Protein AF-A0A6M0LPB1-F1 (afdb_monomer_lite)

pLDDT: mean 70.46, std 10.84, range [51.59, 92.81]

Secondary structure (DSSP, 8-state):
-HHHHHHHHHHHHHHHT----PPPP-EEEE-TTT--EEEE-GGG--S----------S-TTTTSS-----TT--SS----

Foldseek 3Di:
DVVVVVVVVVVVVCVVPPDDPDDDDWDWDADPVPRDIDIDDPVPPPDDDPDPPDCPDDPPPPPPPDDPDDPPPDPDPDDD

Radius of gyration: 30.55 Å; chains: 1; bounding box: 80×26×73 Å

Sequence (80 aa):
MKKLVSQVVLAGILLAFAPVFAAGPQITISDPNTGETVSVDPSSQAGGDASENGQMGPAPNSGDGVPDGSGIEAPNGPDR

Structure (mmCIF, N/CA/C/O backbone):
data_AF-A0A6M0LPB1-F1
#
_entry.id   AF-A0A6M0LPB1-F1
#
loop_
_atom_site.group_PDB
_atom_site.id
_atom_site.type_symbol
_atom_site.label_atom_id
_atom_site.label_alt_id
_atom_site.label_comp_id
_atom_site.label_asym_id
_atom_site.label_entity_id
_atom_site.label_seq_id
_atom_site.pdbx_PDB_ins_code
_atom_site.Cartn_x
_atom_site.Cartn_y
_atom_site.Cartn_z
_atom_site.occupancy
_atom_site.B_iso_or_equiv
_atom_site.auth_seq_id
_atom_site.auth_comp_id
_atom_site.auth_asym_id
_atom_site.auth_atom_id
_atom_site.pdbx_PDB_model_num
ATOM 1 N N . MET A 1 1 ? -41.026 0.207 29.884 1.00 66.25 1 MET A N 1
ATOM 2 C CA . MET A 1 1 ? -39.666 0.111 30.469 1.00 66.25 1 MET A CA 1
ATOM 3 C C . MET A 1 1 ? -38.978 -1.227 30.185 1.00 66.25 1 MET A C 1
ATOM 5 O O . MET A 1 1 ? -37.869 -1.202 29.682 1.00 66.25 1 MET A O 1
ATOM 9 N N . LYS A 1 2 ? -39.628 -2.385 30.386 1.00 69.31 2 LYS A N 1
ATOM 10 C CA . LYS A 1 2 ? -39.023 -3.722 30.157 1.00 69.31 2 LYS A CA 1
ATOM 11 C C . LYS A 1 2 ? -38.455 -3.949 28.738 1.00 69.31 2 LYS A C 1
ATOM 13 O O . LYS A 1 2 ? -37.357 -4.467 28.599 1.00 69.31 2 LYS A O 1
ATOM 18 N N . LYS A 1 3 ? -39.165 -3.494 27.695 1.00 76.56 3 LYS A N 1
ATOM 19 C CA . LYS A 1 3 ? -38.710 -3.584 26.289 1.00 76.56 3 LYS A CA 1
ATOM 20 C C . LYS A 1 3 ? -37.466 -2.728 26.002 1.00 76.56 3 LYS A C 1
ATOM 22 O O . LYS A 1 3 ? -36.606 -3.136 25.237 1.00 76.56 3 LYS A O 1
ATOM 27 N N . LEU A 1 4 ? -37.369 -1.577 26.667 1.00 75.94 4 LEU A N 1
ATOM 28 C CA . LEU A 1 4 ? -36.273 -0.619 26.509 1.00 75.94 4 LEU A CA 1
ATOM 29 C C . LEU A 1 4 ? -34.995 -1.146 27.178 1.00 75.94 4 LEU A C 1
ATOM 31 O O . LEU A 1 4 ? -33.932 -1.132 26.573 1.00 75.94 4 LEU A O 1
ATOM 35 N N . VAL A 1 5 ? -35.126 -1.729 28.375 1.00 77.88 5 VAL A N 1
ATOM 36 C CA . VAL A 1 5 ? -34.018 -2.409 29.072 1.00 77.88 5 VAL A CA 1
ATOM 37 C C . VAL A 1 5 ? -33.512 -3.609 28.265 1.00 77.88 5 VAL A C 1
ATOM 39 O O . VAL A 1 5 ? -32.310 -3.764 28.089 1.00 77.88 5 VAL A O 1
ATOM 42 N N . SER A 1 6 ? -34.416 -4.420 27.704 1.00 83.19 6 SER A N 1
ATOM 43 C CA . SER A 1 6 ? -34.037 -5.575 26.879 1.00 83.19 6 SER A CA 1
ATOM 44 C C . SER A 1 6 ? -33.280 -5.181 25.607 1.00 83.19 6 SER A C 1
ATOM 46 O O . SER A 1 6 ? -32.359 -5.892 25.215 1.00 83.19 6 SER A O 1
ATOM 48 N N . GLN A 1 7 ? -33.644 -4.065 24.966 1.00 78.69 7 GLN A N 1
ATOM 49 C CA . GLN A 1 7 ? -32.924 -3.571 23.789 1.00 78.69 7 GLN A CA 1
ATOM 50 C C . GLN A 1 7 ? -31.531 -3.055 24.138 1.00 78.69 7 GLN A C 1
ATOM 52 O O . GLN A 1 7 ? -30.590 -3.343 23.408 1.00 78.69 7 GLN A O 1
ATOM 57 N N . VAL A 1 8 ? -31.387 -2.334 25.253 1.00 81.06 8 VAL A N 1
ATOM 58 C CA . VAL A 1 8 ? -30.080 -1.828 25.697 1.00 81.06 8 VAL A CA 1
ATOM 59 C C . VAL A 1 8 ? -29.136 -2.983 26.042 1.00 81.06 8 VAL A C 1
ATOM 61 O O . VAL A 1 8 ? -27.978 -2.961 25.638 1.00 81.06 8 VAL A O 1
ATOM 64 N N . VAL A 1 9 ? -29.635 -4.029 26.710 1.00 80.56 9 VAL A N 1
ATOM 65 C CA . VAL A 1 9 ? -28.841 -5.233 27.014 1.00 80.56 9 VAL A CA 1
ATOM 66 C C . VAL A 1 9 ? -28.431 -5.966 25.735 1.00 80.56 9 VAL A C 1
ATOM 68 O O . VAL A 1 9 ? -27.265 -6.317 25.583 1.00 80.56 9 VAL A O 1
ATOM 71 N N . LEU A 1 10 ? -29.357 -6.158 24.790 1.00 79.06 10 LEU A N 1
ATOM 72 C CA . LEU A 1 10 ? -29.056 -6.843 23.532 1.00 79.06 10 LEU A CA 1
ATOM 73 C C . LEU A 1 10 ? -28.045 -6.063 22.677 1.00 79.06 10 LEU A C 1
ATOM 75 O O . LEU A 1 10 ? -27.100 -6.654 22.164 1.00 79.06 10 LEU A O 1
ATOM 79 N N . ALA A 1 11 ? -28.211 -4.743 22.560 1.00 73.88 11 ALA A N 1
ATOM 80 C CA . ALA A 1 11 ? -27.286 -3.883 21.826 1.00 73.88 11 ALA A CA 1
ATOM 81 C C . ALA A 1 11 ? -25.893 -3.853 22.474 1.00 73.88 11 ALA A C 1
ATOM 83 O O . ALA A 1 11 ? -24.893 -3.909 21.764 1.00 73.88 11 ALA A O 1
ATOM 84 N N . GLY A 1 12 ? -25.821 -3.826 23.810 1.00 75.56 12 GLY A N 1
ATOM 85 C CA . GLY A 1 12 ? -24.555 -3.880 24.545 1.00 75.56 12 GLY A CA 1
ATOM 86 C C . GLY A 1 12 ? -23.798 -5.193 24.334 1.00 75.56 12 GLY A C 1
ATOM 87 O O . GLY A 1 12 ? -22.594 -5.171 24.096 1.00 75.56 12 GLY A O 1
ATOM 88 N N . ILE A 1 13 ? -24.502 -6.330 24.345 1.00 77.56 13 ILE A N 1
ATOM 89 C CA . ILE A 1 13 ? -23.903 -7.637 24.032 1.00 77.56 13 ILE A CA 1
ATOM 90 C C . ILE A 1 13 ? -23.410 -7.661 22.581 1.00 77.56 13 ILE A C 1
ATOM 92 O O . ILE A 1 13 ? -22.298 -8.104 22.319 1.00 77.56 13 ILE A O 1
ATOM 96 N N . LEU A 1 14 ? -24.200 -7.149 21.636 1.00 72.75 14 LEU A N 1
ATOM 97 C CA . LEU A 1 14 ? -23.834 -7.164 20.219 1.00 72.75 14 LEU A CA 1
ATOM 98 C C . LEU A 1 14 ? -22.608 -6.284 19.922 1.00 72.75 14 LEU A C 1
ATOM 100 O O . LEU A 1 14 ? -21.775 -6.663 19.103 1.00 72.75 14 LEU A O 1
ATOM 104 N N . LEU A 1 15 ? -22.452 -5.158 20.629 1.00 70.81 15 LEU A N 1
ATOM 105 C CA . LEU A 1 15 ? -21.261 -4.311 20.531 1.00 70.81 15 LEU A CA 1
ATOM 106 C C . LEU A 1 15 ? -20.018 -4.975 21.149 1.00 70.81 15 LEU A C 1
ATOM 108 O O . LEU A 1 15 ? -18.924 -4.834 20.613 1.00 70.81 15 LEU A O 1
ATOM 112 N N . ALA A 1 16 ? -20.182 -5.714 22.253 1.00 73.00 16 ALA A N 1
ATOM 113 C CA . ALA A 1 16 ? -19.081 -6.402 22.935 1.00 73.00 16 ALA A CA 1
ATOM 114 C C . ALA A 1 16 ? -18.499 -7.579 22.129 1.00 73.00 16 ALA A C 1
ATOM 116 O O . ALA A 1 16 ? -17.355 -7.964 22.355 1.00 73.00 16 ALA A O 1
ATOM 117 N N . PHE A 1 17 ? -19.273 -8.135 21.192 1.00 70.69 17 PHE A N 1
ATOM 118 C CA . PHE A 1 17 ? -18.867 -9.251 20.331 1.00 70.69 17 PHE A CA 1
ATOM 119 C C . PHE A 1 17 ? -18.705 -8.861 18.855 1.00 70.69 17 PHE A C 1
ATOM 121 O O . PHE A 1 17 ? -18.600 -9.739 17.997 1.00 70.69 17 PHE A O 1
ATOM 128 N N . ALA A 1 18 ? -18.674 -7.566 18.533 1.00 70.31 18 ALA A N 1
ATOM 129 C CA . ALA A 1 18 ? -18.395 -7.138 17.171 1.00 70.31 18 ALA A CA 1
ATOM 130 C C . ALA A 1 18 ? -16.952 -7.535 16.787 1.00 70.31 18 ALA A C 1
ATOM 132 O O . ALA A 1 18 ? -16.019 -7.219 17.532 1.00 70.31 18 ALA A O 1
ATOM 133 N N . PRO A 1 19 ? -16.732 -8.222 15.650 1.00 73.25 19 PRO A N 1
ATOM 134 C CA . PRO A 1 19 ? -15.385 -8.518 15.187 1.00 73.25 19 PRO A CA 1
ATOM 135 C C . PRO A 1 19 ? -14.661 -7.204 14.884 1.00 73.25 19 PRO A C 1
ATOM 137 O O . PRO A 1 19 ? -15.101 -6.410 14.051 1.00 73.25 19 PRO A O 1
ATOM 140 N N . VAL A 1 20 ? -13.539 -6.973 15.566 1.00 72.75 20 VAL A N 1
ATOM 141 C CA . VAL A 1 20 ? -12.612 -5.901 15.205 1.00 72.75 20 VAL A CA 1
ATOM 142 C C . VAL A 1 20 ? -11.896 -6.355 13.941 1.00 72.75 20 VAL A C 1
ATOM 144 O O . VAL A 1 20 ? -10.991 -7.187 13.992 1.00 72.75 20 VAL A O 1
ATOM 147 N N . PHE A 1 21 ? -12.320 -5.836 12.792 1.00 66.75 21 PHE A N 1
ATOM 148 C CA . PHE A 1 21 ? -11.541 -5.962 11.568 1.00 66.75 21 PHE A CA 1
ATOM 149 C C . PHE A 1 21 ? -10.310 -5.070 11.715 1.00 66.75 21 PHE A C 1
ATOM 151 O O . PHE A 1 21 ? -10.384 -3.854 11.546 1.00 66.75 21 PHE A O 1
ATOM 158 N N . ALA A 1 22 ? -9.183 -5.671 12.094 1.00 69.06 22 ALA A N 1
ATOM 159 C CA . ALA A 1 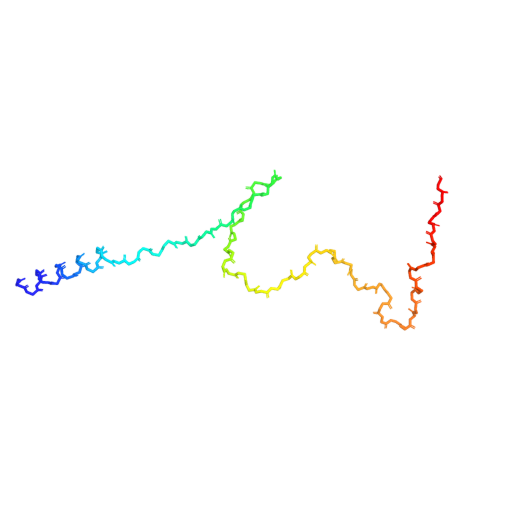22 ? -7.897 -5.009 11.981 1.00 69.06 22 ALA A CA 1
ATOM 160 C C . ALA A 1 22 ? -7.662 -4.718 10.494 1.00 69.06 22 ALA A C 1
ATOM 162 O O . ALA A 1 22 ? -7.692 -5.641 9.676 1.00 69.06 22 ALA A O 1
ATOM 163 N N . ALA A 1 23 ? -7.469 -3.443 10.147 1.00 68.06 23 ALA A N 1
ATOM 164 C CA . ALA A 1 23 ? -6.941 -3.086 8.838 1.00 68.06 23 ALA A CA 1
ATOM 165 C C . ALA A 1 23 ? -5.654 -3.902 8.628 1.00 68.06 23 ALA A C 1
ATOM 167 O O . ALA A 1 23 ? -4.836 -4.006 9.546 1.00 68.06 23 ALA A O 1
ATOM 168 N N . GLY A 1 24 ? -5.545 -4.572 7.481 1.00 71.94 24 GLY A N 1
ATOM 169 C CA . GLY A 1 24 ? -4.437 -5.478 7.188 1.00 71.94 24 GLY A CA 1
ATOM 170 C C . GLY A 1 24 ? -3.066 -4.790 7.250 1.00 71.94 24 GLY A C 1
ATOM 171 O O . GLY A 1 24 ? -2.979 -3.568 7.394 1.00 71.94 24 GLY A O 1
ATOM 172 N N . PRO A 1 25 ? -1.969 -5.558 7.145 1.00 76.75 25 PRO A N 1
ATOM 173 C CA . PRO A 1 25 ? -0.630 -4.982 7.117 1.00 76.75 25 PRO A CA 1
ATOM 174 C C . PRO A 1 25 ? -0.490 -4.027 5.924 1.00 76.75 25 PRO A C 1
ATOM 176 O O . PRO A 1 25 ? -0.735 -4.417 4.786 1.00 76.75 25 PRO A O 1
ATOM 179 N N . GLN A 1 26 ? -0.077 -2.789 6.191 1.00 78.75 26 GLN A N 1
ATOM 180 C CA . GLN A 1 26 ? 0.205 -1.778 5.174 1.00 78.75 26 GLN A CA 1
ATOM 181 C C . GLN A 1 26 ? 1.718 -1.585 5.044 1.00 78.75 26 GLN A C 1
ATOM 183 O O . GLN A 1 26 ? 2.441 -1.629 6.041 1.00 78.75 26 GLN A O 1
ATOM 188 N N . ILE A 1 27 ? 2.199 -1.366 3.821 1.00 83.81 27 ILE A N 1
ATOM 189 C CA . ILE A 1 27 ? 3.604 -1.041 3.557 1.00 83.81 27 ILE A CA 1
ATOM 190 C C . ILE A 1 27 ? 3.700 0.468 3.343 1.00 83.81 27 ILE A C 1
ATOM 192 O O . ILE A 1 27 ? 3.075 0.995 2.427 1.00 83.81 27 ILE A O 1
ATOM 196 N N . THR A 1 28 ? 4.489 1.164 4.161 1.00 85.44 28 THR A N 1
ATOM 197 C CA . THR A 1 28 ? 4.779 2.594 3.974 1.00 85.44 28 THR A CA 1
ATOM 198 C C . THR A 1 28 ? 6.171 2.758 3.381 1.00 85.44 28 THR A C 1
ATOM 200 O O . THR A 1 28 ? 7.150 2.254 3.931 1.00 85.44 28 THR A O 1
ATOM 203 N N . ILE A 1 29 ? 6.256 3.468 2.262 1.00 88.44 29 ILE A N 1
ATOM 204 C CA . ILE A 1 29 ? 7.496 3.782 1.554 1.00 88.44 29 ILE A CA 1
ATOM 205 C C . ILE A 1 29 ? 7.729 5.286 1.691 1.00 88.44 29 ILE A C 1
ATOM 207 O O . ILE A 1 29 ? 6.826 6.071 1.407 1.00 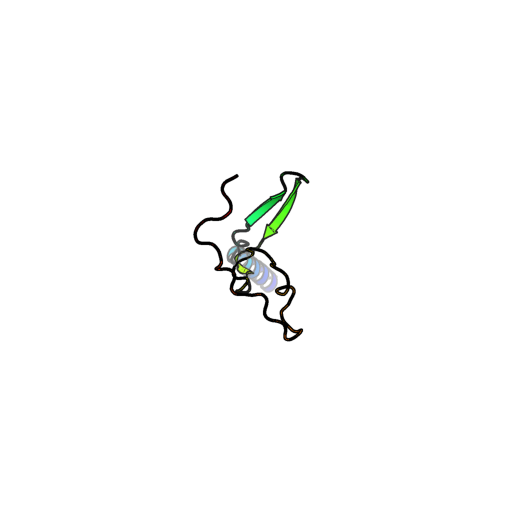88.44 29 ILE A O 1
ATOM 211 N N . SER A 1 30 ? 8.923 5.683 2.131 1.00 92.81 30 SER A N 1
ATOM 212 C CA . SER A 1 30 ? 9.335 7.087 2.236 1.00 92.81 30 SER A CA 1
ATOM 213 C C . SER A 1 30 ? 10.333 7.429 1.134 1.00 92.81 30 SER A C 1
ATOM 215 O O . SER A 1 30 ? 11.317 6.708 0.964 1.00 92.81 30 SER A O 1
ATOM 217 N N . ASP A 1 31 ? 10.128 8.542 0.432 1.00 88.00 31 ASP A N 1
ATOM 218 C CA . ASP A 1 31 ? 11.142 9.095 -0.469 1.00 88.00 31 ASP A CA 1
ATOM 219 C C . ASP A 1 31 ? 12.239 9.791 0.363 1.00 88.00 31 ASP A C 1
ATOM 221 O O . ASP A 1 31 ? 11.950 10.753 1.081 1.00 88.00 31 ASP A O 1
ATOM 225 N N . PRO A 1 32 ? 13.507 9.346 0.291 1.00 86.06 32 PRO A N 1
ATOM 226 C CA . PRO A 1 32 ? 14.592 9.923 1.083 1.00 86.06 32 PRO A CA 1
ATOM 227 C C . PRO A 1 32 ? 14.985 11.349 0.667 1.00 86.06 32 PRO A C 1
ATOM 229 O O . PRO A 1 32 ? 15.671 12.028 1.430 1.00 86.06 32 PRO A O 1
ATOM 232 N N . ASN A 1 33 ? 14.584 11.809 -0.519 1.00 86.25 33 ASN A N 1
ATOM 233 C CA . ASN A 1 33 ? 14.947 13.127 -1.042 1.00 86.25 33 ASN A CA 1
ATOM 234 C C . ASN A 1 33 ? 13.855 14.171 -0.790 1.00 86.25 33 ASN A C 1
ATOM 236 O O . ASN A 1 33 ? 14.166 15.344 -0.588 1.00 86.25 33 ASN A O 1
ATOM 240 N N . THR A 1 34 ? 12.586 13.753 -0.804 1.00 90.44 34 THR A N 1
ATOM 241 C CA . THR A 1 34 ? 11.431 14.655 -0.658 1.00 90.44 34 THR A CA 1
ATOM 242 C C . THR A 1 34 ? 10.701 14.495 0.676 1.00 90.44 34 THR A C 1
ATOM 244 O O . THR A 1 34 ? 10.007 15.417 1.102 1.00 90.44 34 THR A O 1
ATOM 247 N N . GLY A 1 35 ? 10.870 13.360 1.362 1.00 86.44 35 GLY A N 1
ATOM 248 C CA . GLY A 1 35 ? 10.182 13.042 2.614 1.00 86.44 35 GLY A CA 1
ATOM 249 C C . GLY A 1 35 ? 8.711 12.653 2.444 1.00 86.44 35 GLY A C 1
ATOM 250 O O . GLY A 1 35 ? 8.020 12.461 3.445 1.00 86.44 35 GLY A O 1
ATOM 251 N N . GLU A 1 36 ? 8.218 12.534 1.208 1.00 91.81 36 GLU A N 1
ATOM 252 C CA . GLU A 1 36 ? 6.867 12.048 0.938 1.00 91.81 36 GLU A CA 1
ATOM 253 C C . GLU A 1 36 ? 6.728 10.583 1.376 1.00 91.81 36 GLU A C 1
ATOM 255 O O . GLU A 1 36 ? 7.639 9.775 1.187 1.00 91.81 36 GLU A O 1
ATOM 260 N N . THR A 1 37 ? 5.582 10.229 1.961 1.00 88.75 37 THR A N 1
ATOM 261 C CA . THR A 1 37 ? 5.272 8.849 2.345 1.00 88.75 37 THR A CA 1
ATOM 262 C C . THR A 1 37 ? 4.066 8.329 1.578 1.00 88.75 37 THR A C 1
ATOM 264 O O . THR A 1 37 ? 2.969 8.873 1.716 1.00 88.75 37 THR A O 1
ATOM 267 N N . VAL A 1 38 ? 4.241 7.230 0.849 1.00 87.44 38 VAL A N 1
ATOM 268 C CA . VAL A 1 38 ? 3.166 6.510 0.157 1.00 87.44 38 VAL A CA 1
ATOM 269 C C . VAL A 1 38 ? 2.876 5.227 0.918 1.00 87.44 38 VAL A C 1
ATOM 271 O O . VAL A 1 38 ? 3.792 4.487 1.272 1.00 87.44 38 VAL A O 1
ATOM 274 N N . SER A 1 39 ? 1.600 4.954 1.186 1.00 86.19 39 SER A N 1
ATOM 275 C CA . SER A 1 39 ? 1.198 3.738 1.891 1.00 86.19 39 SER A CA 1
ATOM 276 C C . SER A 1 39 ? 0.425 2.812 0.955 1.00 86.19 39 SER A C 1
ATOM 278 O O . SER A 1 39 ? -0.663 3.147 0.494 1.00 86.19 39 SER A O 1
ATOM 280 N N . VAL A 1 40 ? 1.007 1.651 0.665 1.00 82.12 40 VAL A N 1
ATOM 281 C CA . VAL A 1 40 ? 0.487 0.646 -0.265 1.00 82.12 40 VAL A CA 1
ATOM 282 C C . VAL A 1 40 ? -0.226 -0.440 0.532 1.00 82.12 40 VAL A C 1
ATOM 284 O O . VAL A 1 40 ? 0.336 -0.989 1.483 1.00 82.12 40 VAL A O 1
ATOM 287 N N . ASP A 1 41 ? -1.461 -0.753 0.147 1.00 80.12 41 ASP A N 1
ATOM 288 C CA . ASP A 1 41 ? -2.155 -1.949 0.620 1.00 80.12 41 ASP A CA 1
ATOM 289 C C . ASP A 1 41 ? -1.748 -3.146 -0.262 1.00 80.12 41 ASP A C 1
ATOM 291 O O . ASP A 1 41 ? -2.180 -3.227 -1.416 1.00 80.12 41 ASP A O 1
ATOM 295 N N . PRO A 1 42 ? -0.928 -4.087 0.246 1.00 69.56 42 PRO A N 1
ATOM 296 C CA . PRO A 1 42 ? -0.455 -5.228 -0.534 1.00 69.56 42 PRO A CA 1
ATOM 297 C C . PRO A 1 42 ? -1.581 -6.208 -0.899 1.00 69.56 42 PRO A C 1
ATOM 299 O O . PRO A 1 42 ? -1.412 -7.019 -1.805 1.00 69.56 42 PRO A O 1
ATOM 302 N N . SER A 1 43 ? -2.739 -6.143 -0.229 1.00 68.44 43 SER A N 1
ATOM 303 C CA . SER A 1 43 ? -3.905 -6.974 -0.556 1.00 68.44 43 SER A CA 1
ATOM 304 C C . SER A 1 43 ? -4.731 -6.428 -1.726 1.00 68.44 43 SER A C 1
ATOM 306 O O . SER A 1 43 ? -5.508 -7.165 -2.331 1.00 68.44 43 SER A O 1
ATOM 308 N N . SER A 1 44 ? -4.501 -5.163 -2.094 1.00 67.12 44 SER A N 1
ATOM 309 C CA . SER A 1 44 ? -5.100 -4.500 -3.255 1.00 67.12 44 SER A CA 1
ATOM 310 C C . SER A 1 44 ? -4.322 -4.736 -4.555 1.00 67.12 44 SER A C 1
ATOM 312 O O . SER A 1 44 ? -4.697 -4.182 -5.590 1.00 67.12 44 SER A O 1
ATOM 314 N N . GLN A 1 45 ? -3.238 -5.526 -4.535 1.00 62.38 45 GLN A N 1
ATOM 315 C CA . GLN A 1 45 ? -2.426 -5.787 -5.721 1.00 62.38 45 GLN A CA 1
ATOM 316 C C . GLN A 1 45 ? -3.205 -6.668 -6.709 1.00 62.38 45 GLN A C 1
ATOM 318 O O . GLN A 1 45 ? -3.111 -7.896 -6.706 1.00 62.38 45 GLN A O 1
ATOM 323 N N . ALA A 1 46 ? -3.995 -6.015 -7.565 1.00 58.28 46 ALA A N 1
ATOM 324 C CA . ALA A 1 46 ? -4.461 -6.583 -8.816 1.00 58.28 46 ALA A CA 1
ATOM 325 C C . ALA A 1 46 ? -3.221 -7.105 -9.550 1.00 58.28 46 ALA A C 1
ATOM 327 O O . ALA A 1 46 ? -2.285 -6.356 -9.821 1.00 58.28 46 ALA A O 1
ATOM 328 N N . GLY A 1 47 ? -3.162 -8.420 -9.741 1.00 59.12 47 GLY A N 1
ATOM 329 C CA . GLY A 1 47 ? -1.976 -9.078 -10.259 1.00 59.12 47 GLY A CA 1
ATOM 330 C C . GLY A 1 47 ? -1.545 -8.509 -11.608 1.00 59.12 47 GLY A C 1
ATOM 331 O O . GLY A 1 47 ? -2.350 -8.423 -12.531 1.00 59.12 47 GLY A O 1
ATOM 332 N N . GLY A 1 48 ? -0.247 -8.228 -11.707 1.00 54.44 48 GLY A N 1
ATOM 333 C CA . GLY A 1 48 ? 0.470 -8.094 -12.966 1.00 54.44 48 GLY A CA 1
ATOM 334 C C . GLY A 1 48 ? 1.011 -6.700 -13.222 1.00 54.44 48 GLY A C 1
ATOM 335 O O . GLY A 1 48 ? 0.326 -5.906 -13.834 1.00 54.44 48 GLY A O 1
ATOM 336 N N . ASP A 1 49 ? 2.273 -6.488 -12.854 1.00 53.44 49 ASP A N 1
ATOM 337 C CA . ASP A 1 49 ? 3.233 -5.797 -13.713 1.00 53.44 49 ASP A CA 1
ATOM 338 C C . ASP A 1 49 ? 4.559 -6.541 -13.559 1.00 53.44 49 ASP A C 1
ATOM 340 O O . ASP A 1 49 ? 5.328 -6.372 -12.611 1.00 53.44 49 ASP A O 1
ATOM 344 N N . ALA A 1 50 ? 4.761 -7.508 -14.451 1.00 54.56 50 ALA A N 1
ATOM 345 C CA . ALA A 1 50 ? 6.038 -8.171 -14.582 1.00 54.56 50 ALA A CA 1
ATOM 346 C C . ALA A 1 50 ? 7.078 -7.128 -15.008 1.00 54.56 50 ALA A C 1
ATOM 348 O O . ALA A 1 50 ? 6.987 -6.573 -16.094 1.00 54.56 50 ALA A O 1
ATOM 349 N N . SER A 1 51 ? 8.089 -6.940 -14.161 1.00 51.88 51 SER A N 1
ATOM 350 C CA . SER A 1 51 ? 9.388 -6.361 -14.500 1.00 51.88 51 SER A CA 1
ATOM 351 C C . SER A 1 51 ? 9.357 -4.933 -15.059 1.00 51.88 51 SER A C 1
ATOM 353 O O . SER A 1 51 ? 9.412 -4.693 -16.261 1.00 51.88 51 SER A O 1
ATOM 355 N N . GLU A 1 52 ? 9.458 -3.972 -14.146 1.00 53.81 52 GLU A N 1
ATOM 356 C CA . GLU A 1 52 ? 9.961 -2.623 -14.412 1.00 53.81 52 GLU A CA 1
ATOM 357 C C . GLU A 1 52 ? 11.485 -2.663 -14.690 1.00 53.81 52 GLU A C 1
ATOM 359 O O . GLU A 1 52 ? 12.291 -2.023 -14.021 1.00 53.81 52 GLU A O 1
ATOM 364 N N . ASN A 1 53 ? 11.918 -3.482 -15.655 1.00 52.88 53 ASN A N 1
ATOM 365 C CA . ASN A 1 53 ? 13.274 -3.433 -16.190 1.00 52.88 53 ASN A CA 1
ATOM 366 C C . ASN A 1 53 ? 13.235 -2.700 -17.528 1.00 52.88 53 ASN A C 1
ATOM 368 O O . ASN A 1 53 ? 13.189 -3.323 -18.581 1.00 52.88 53 ASN A O 1
ATOM 372 N N . GLY A 1 54 ? 13.213 -1.369 -17.440 1.00 51.59 54 GLY A N 1
ATOM 373 C CA . GLY A 1 54 ? 13.435 -0.462 -18.556 1.00 51.59 54 GLY A CA 1
ATOM 374 C C . GLY A 1 54 ? 12.345 -0.513 -19.619 1.00 51.59 54 GLY A C 1
ATOM 375 O O . GLY A 1 54 ? 12.271 -1.432 -20.429 1.00 51.59 54 GLY A O 1
ATOM 376 N N . GLN A 1 55 ? 11.574 0.566 -19.724 1.00 52.50 55 GLN A N 1
ATOM 377 C CA . GLN A 1 55 ? 11.014 0.945 -21.015 1.00 52.50 55 GLN A CA 1
ATOM 378 C C . GLN A 1 55 ? 12.186 1.206 -21.977 1.00 52.50 55 GLN A C 1
ATOM 380 O O . GLN A 1 55 ? 12.589 2.344 -22.204 1.00 52.50 55 GLN A O 1
ATOM 385 N N . MET A 1 56 ? 12.765 0.156 -22.554 1.00 60.12 56 MET A N 1
ATOM 386 C CA . MET A 1 56 ? 13.282 0.289 -23.901 1.00 60.12 56 MET A CA 1
ATOM 387 C C . MET A 1 56 ? 12.038 0.630 -24.713 1.00 60.12 56 MET A C 1
ATOM 389 O O . MET A 1 56 ? 11.105 -0.171 -24.784 1.00 60.12 56 MET A O 1
ATOM 393 N N . GLY A 1 57 ? 11.966 1.876 -25.193 1.00 62.00 57 GLY A N 1
ATOM 394 C CA . GLY A 1 57 ? 10.899 2.315 -26.087 1.00 62.00 57 GLY A CA 1
ATOM 395 C C . GLY A 1 57 ? 10.763 1.360 -27.278 1.00 62.00 57 GLY A C 1
ATOM 396 O O . GLY A 1 57 ? 11.569 0.434 -27.414 1.00 62.00 57 GLY A O 1
ATOM 397 N N . PRO A 1 58 ? 9.768 1.562 -28.161 1.00 61.75 58 PRO A N 1
ATOM 398 C CA . PRO A 1 58 ? 9.675 0.769 -29.383 1.00 61.75 58 PRO A CA 1
ATOM 399 C C . PRO A 1 58 ? 11.069 0.682 -29.999 1.00 61.75 58 PRO A C 1
ATOM 401 O O . PRO A 1 58 ? 11.727 1.723 -30.105 1.00 61.75 58 PRO A O 1
ATOM 404 N N . ALA A 1 59 ? 11.549 -0.530 -30.306 1.00 62.31 59 ALA A N 1
ATOM 405 C CA . ALA A 1 59 ? 12.833 -0.681 -30.981 1.00 62.31 59 ALA A CA 1
ATOM 406 C C . ALA A 1 59 ? 12.831 0.333 -32.141 1.00 62.31 59 ALA A C 1
ATOM 408 O O . ALA A 1 59 ? 11.851 0.332 -32.891 1.00 62.31 59 ALA A O 1
ATOM 409 N N . PRO A 1 60 ? 13.795 1.272 -32.229 1.00 65.12 60 PRO A N 1
ATOM 410 C CA . PRO A 1 60 ? 13.637 2.479 -33.047 1.00 65.12 60 PRO A CA 1
ATOM 411 C C . PRO A 1 60 ? 13.270 2.240 -34.523 1.00 65.12 60 PRO A C 1
ATOM 413 O O . PRO A 1 60 ? 12.770 3.150 -35.175 1.00 65.12 60 PRO A O 1
ATOM 416 N N . ASN A 1 61 ? 13.487 1.029 -35.038 1.00 63.56 61 ASN A N 1
ATOM 417 C CA . ASN A 1 61 ? 13.189 0.581 -36.400 1.00 63.56 61 ASN A CA 1
ATOM 418 C C . ASN A 1 61 ? 12.018 -0.430 -36.506 1.00 63.56 61 ASN A C 1
ATOM 420 O O . ASN A 1 61 ? 11.776 -0.993 -37.573 1.00 63.56 61 ASN A O 1
ATOM 424 N N . SER A 1 62 ? 11.298 -0.739 -35.424 1.00 64.06 62 SER A N 1
ATOM 425 C CA . SER A 1 62 ? 10.177 -1.686 -35.475 1.00 64.06 62 SER A CA 1
ATOM 426 C C . SER A 1 62 ? 8.977 -1.054 -36.181 1.00 64.06 62 SER A C 1
ATOM 428 O O . SER A 1 62 ? 8.113 -0.452 -35.547 1.00 64.06 62 SER A O 1
ATOM 430 N N . GLY A 1 63 ? 8.918 -1.196 -37.509 1.00 62.28 63 GLY A N 1
ATOM 431 C CA . GLY A 1 63 ? 7.728 -0.877 -38.307 1.00 62.28 63 GLY A CA 1
ATOM 432 C C . GLY A 1 63 ? 7.962 -0.200 -39.659 1.00 62.28 63 GLY A C 1
ATOM 433 O O . GLY A 1 63 ? 6.994 -0.030 -40.396 1.00 62.28 63 GLY A O 1
ATOM 434 N N . ASP A 1 64 ? 9.196 0.164 -40.018 1.00 69.62 64 ASP A N 1
ATOM 435 C CA . ASP A 1 64 ? 9.514 0.786 -41.319 1.00 69.62 64 ASP A CA 1
ATOM 436 C C . ASP A 1 64 ? 9.943 -0.227 -42.401 1.00 69.62 64 ASP A C 1
ATOM 438 O O . ASP A 1 64 ? 10.119 0.131 -43.566 1.00 69.62 64 ASP A O 1
ATOM 442 N N . GLY A 1 65 ? 10.066 -1.505 -42.026 1.00 67.44 65 GLY A N 1
ATOM 443 C CA . GLY A 1 65 ? 10.481 -2.589 -42.916 1.00 67.44 65 GLY A CA 1
ATOM 444 C C . GLY A 1 65 ? 11.993 -2.668 -43.149 1.00 67.44 65 GLY A C 1
ATOM 445 O O . GLY A 1 65 ? 12.418 -3.448 -44.003 1.00 67.44 65 GLY A O 1
ATOM 446 N N . VAL A 1 66 ? 12.802 -1.904 -42.407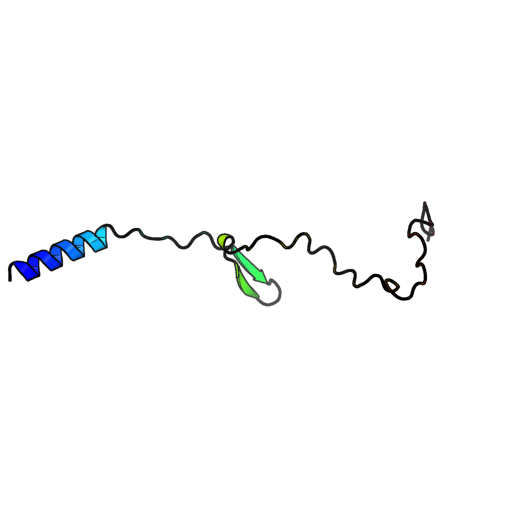 1.00 71.69 66 VAL A N 1
ATOM 447 C CA . VAL A 1 66 ? 14.266 -1.908 -42.492 1.00 71.69 66 VAL A CA 1
ATOM 448 C C . VAL A 1 66 ? 14.858 -2.719 -41.323 1.00 71.69 66 VAL A C 1
ATOM 450 O O . VAL A 1 66 ? 14.692 -2.343 -40.161 1.00 71.69 66 VAL A O 1
ATOM 453 N N . PRO A 1 67 ? 15.559 -3.840 -41.585 1.00 70.25 67 PRO A N 1
ATOM 454 C CA . PRO A 1 67 ? 16.191 -4.633 -40.525 1.00 70.2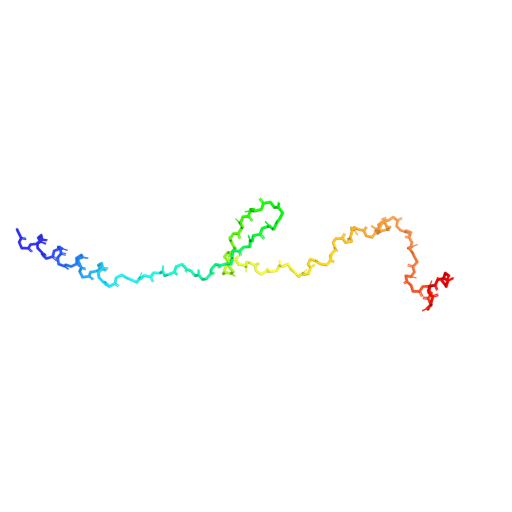5 67 PRO A CA 1
ATOM 455 C C . PRO A 1 67 ? 17.307 -3.856 -39.793 1.00 70.25 67 PRO A C 1
ATOM 457 O O . PRO A 1 67 ? 18.177 -3.285 -40.445 1.00 70.25 67 PRO A O 1
ATOM 460 N N . ASP A 1 68 ? 17.327 -3.886 -38.455 1.00 67.94 68 ASP A N 1
ATOM 461 C CA . ASP A 1 68 ? 18.313 -3.242 -37.551 1.00 67.94 68 ASP A CA 1
ATOM 462 C C . ASP A 1 68 ? 19.631 -4.011 -37.396 1.00 67.94 68 ASP A C 1
ATOM 464 O O . ASP A 1 68 ? 20.553 -3.542 -36.732 1.00 67.94 68 ASP A O 1
ATOM 468 N N . GLY A 1 69 ? 19.752 -5.172 -38.037 1.00 66.81 69 GLY A N 1
ATOM 469 C CA . GLY A 1 69 ? 20.887 -6.069 -37.846 1.00 66.81 69 GLY A CA 1
ATOM 470 C C . GLY A 1 69 ? 20.767 -6.873 -36.548 1.00 66.81 69 GLY A C 1
ATOM 471 O O . GLY A 1 69 ? 20.150 -6.465 -35.568 1.00 66.81 69 GLY A O 1
ATOM 472 N N . SER A 1 70 ? 21.331 -8.080 -36.534 1.00 64.88 70 SER A N 1
ATOM 473 C CA . SER A 1 70 ? 21.359 -8.890 -35.317 1.00 64.88 70 SER A CA 1
ATOM 474 C C . SER A 1 70 ? 22.360 -8.277 -34.340 1.00 64.88 70 SER A C 1
ATOM 476 O O . SER A 1 70 ? 23.546 -8.225 -34.661 1.00 64.88 70 SER A O 1
ATOM 478 N N . GLY A 1 71 ? 21.922 -7.860 -33.150 1.00 60.84 71 GLY A N 1
ATOM 479 C CA . GLY A 1 71 ? 22.764 -7.284 -32.084 1.00 60.84 71 GLY A CA 1
ATOM 480 C C . GLY A 1 71 ? 23.821 -8.227 -31.473 1.00 60.84 71 GLY A C 1
ATOM 481 O O . GLY A 1 71 ? 24.083 -8.156 -30.278 1.00 60.84 71 GLY A O 1
ATOM 482 N N . ILE A 1 72 ? 24.394 -9.139 -32.266 1.00 58.12 72 ILE A N 1
ATOM 483 C CA . ILE A 1 72 ? 25.368 -10.176 -31.885 1.00 58.12 72 ILE A CA 1
ATOM 484 C C . ILE A 1 72 ? 26.709 -9.983 -32.633 1.00 58.12 72 ILE A C 1
ATOM 486 O O . ILE A 1 72 ? 27.647 -10.758 -32.461 1.00 58.12 72 ILE A O 1
ATOM 490 N N . GLU A 1 73 ? 26.873 -8.927 -33.433 1.00 63.59 73 GLU A N 1
ATOM 491 C CA . GLU A 1 73 ? 28.151 -8.634 -34.098 1.00 63.59 73 GLU A CA 1
ATOM 492 C C . GLU A 1 73 ? 29.151 -7.924 -33.168 1.00 63.59 73 GLU A C 1
ATOM 494 O O . GLU A 1 73 ? 29.460 -6.752 -33.342 1.00 63.59 73 GLU A O 1
ATOM 499 N N . ALA A 1 74 ? 29.652 -8.650 -32.163 1.00 61.03 74 ALA A N 1
ATOM 500 C CA . ALA A 1 74 ? 31.054 -8.623 -31.723 1.00 61.03 74 ALA A CA 1
ATOM 501 C C . ALA A 1 74 ? 31.223 -9.563 -30.513 1.00 61.03 74 ALA A C 1
ATOM 503 O O . ALA A 1 74 ? 30.690 -9.264 -29.445 1.00 61.03 74 ALA A O 1
ATOM 504 N N . PRO A 1 75 ? 31.989 -10.669 -30.614 1.00 63.88 75 PRO A N 1
ATOM 505 C CA . PRO A 1 75 ? 32.296 -11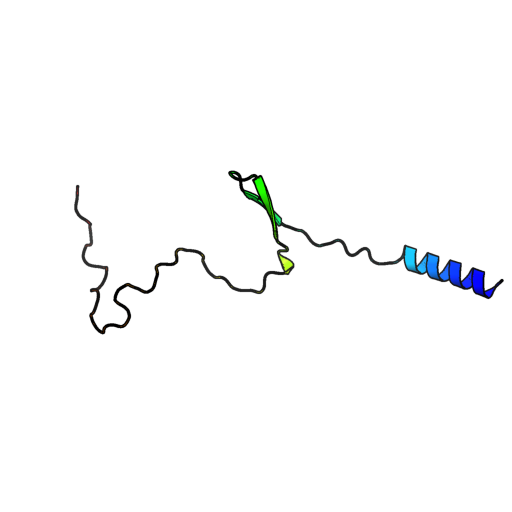.503 -29.450 1.00 63.88 75 PRO A CA 1
ATOM 506 C C . PRO A 1 75 ? 33.006 -10.718 -28.336 1.00 63.88 75 PRO A C 1
ATOM 508 O O . PRO A 1 75 ? 32.770 -10.989 -27.166 1.00 63.88 75 PRO A O 1
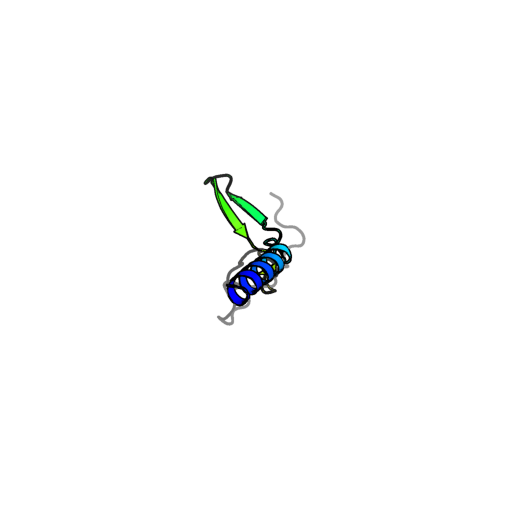ATOM 511 N N . ASN A 1 76 ? 33.812 -9.713 -28.699 1.00 64.88 76 ASN A N 1
ATOM 512 C CA . ASN A 1 76 ? 34.509 -8.807 -27.791 1.00 64.88 76 ASN A CA 1
ATOM 513 C C . ASN A 1 76 ? 34.385 -7.381 -28.368 1.00 64.88 76 ASN A C 1
ATOM 515 O O . ASN A 1 76 ? 34.836 -7.145 -29.489 1.00 64.88 76 ASN A O 1
ATOM 519 N N . GLY A 1 77 ? 33.745 -6.446 -27.655 1.00 61.81 77 GLY A N 1
ATOM 520 C CA . GLY A 1 77 ? 33.688 -5.026 -28.046 1.00 61.81 77 GLY A CA 1
ATOM 521 C C . GLY A 1 77 ? 35.084 -4.376 -28.117 1.00 61.81 77 GLY A C 1
ATOM 522 O O . GLY A 1 77 ? 36.056 -5.002 -27.701 1.00 61.81 77 GLY A O 1
ATOM 523 N N . PRO A 1 78 ? 35.221 -3.143 -28.647 1.00 64.19 78 PRO A N 1
ATOM 524 C CA . PRO A 1 78 ? 36.531 -2.543 -28.890 1.00 64.19 78 PRO A CA 1
ATOM 525 C C . PRO A 1 78 ? 37.326 -2.382 -27.588 1.00 64.19 78 PRO A C 1
ATOM 527 O O . PRO A 1 78 ? 36.885 -1.678 -26.675 1.00 64.19 78 PRO A O 1
ATOM 530 N N . ASP A 1 79 ? 38.502 -3.012 -27.542 1.00 58.12 79 ASP A N 1
ATOM 531 C CA . ASP A 1 79 ? 39.537 -2.757 -26.541 1.00 58.12 79 ASP A CA 1
ATOM 532 C C . ASP A 1 79 ? 39.901 -1.266 -26.606 1.00 58.12 79 ASP A C 1
ATOM 534 O O . ASP A 1 79 ? 40.430 -0.794 -27.617 1.00 58.12 79 ASP A O 1
ATOM 538 N N . ARG A 1 80 ? 39.547 -0.505 -25.565 1.00 55.97 80 ARG A N 1
ATOM 539 C CA . ARG A 1 80 ? 40.039 0.868 -25.394 1.00 55.97 80 ARG A CA 1
ATOM 540 C C . ARG A 1 80 ? 41.475 0.868 -24.900 1.00 55.97 80 ARG A C 1
ATOM 542 O O . ARG A 1 80 ? 41.768 0.071 -23.982 1.00 55.97 80 ARG A O 1
#